Protein AF-A0A8R1EW36-F1 (afdb_monomer_lite)

Foldseek 3Di:
DCPVDPVVNVQVVVQVVCVVVVHHDPDRDDPVVVVVVVVVVVLVLLQVLLVVLVVCLVVLWAKEKEKEWDDDPNWTKIWIWIATPVGDIRTLDMDTFPDDALVRVVVVLLVSNVPRPPDDPCSVVSVVVRHPHYHYDDPPDDDND

InterPro domains:
  IPR022894 Oligoribonuclease [PTHR11046] (44-145)

Secondary structure (DSSP, 8-state):
------HHHHHHHHHHHHHHTT---SSPPPHHHHHHHHHHHHHHHHHHHHHHHHHHHHTT--EEEEEEEEEETTEEEEEEEEEETTS-EEEEEEEEESS--HHHHHHHHHHHHHTSTT--TTHHHHHHHHEEEEEE---TT----

Radius of gyration: 17.68 Å; chains: 1; bounding box: 40×33×50 Å

Organism: Caenorhabditis japonica (NCBI:txid281687)

pLDDT: mean 82.27, std 13.47, range [39.78, 95.06]

Sequence (145 aa):
MDLGVADAAVGKAMEIVGEMIGFTLDCVPCPSTVRNISLATLHLARTHIKAQLSEFFDSGQSLCLVSDETTKGTKKVQTFGVHSSDGTFVCLGLEQVAEKSAMTAFGALEASVNKLPGVSPEFFKLFMLSVKSTMSDSARTEIKF

Structure (mmCIF, N/CA/C/O backbone):
data_AF-A0A8R1EW36-F1
#
_entry.id   AF-A0A8R1EW36-F1
#
loop_
_atom_site.group_PDB
_atom_site.id
_atom_site.type_symbol
_atom_site.label_atom_id
_atom_site.label_alt_id
_atom_site.label_comp_id
_atom_site.label_asym_id
_atom_site.label_entity_id
_atom_site.label_seq_id
_atom_site.pdbx_PDB_ins_code
_atom_site.Cartn_x
_atom_site.Cartn_y
_atom_site.Cartn_z
_atom_site.occupancy
_atom_site.B_iso_or_equiv
_atom_site.auth_seq_id
_atom_site.auth_comp_id
_atom_site.auth_asym_id
_atom_site.auth_atom_id
_atom_site.pdbx_PDB_model_num
ATOM 1 N N . MET A 1 1 ? 11.123 8.765 -7.705 1.00 41.53 1 MET A N 1
ATOM 2 C CA . MET A 1 1 ? 11.827 7.897 -6.742 1.00 41.53 1 MET A CA 1
ATOM 3 C C . MET A 1 1 ? 12.890 7.148 -7.512 1.00 41.53 1 MET A C 1
ATOM 5 O O . MET A 1 1 ? 12.528 6.332 -8.343 1.00 41.53 1 MET A O 1
ATOM 9 N N . ASP A 1 2 ? 14.161 7.468 -7.288 1.00 39.78 2 ASP A N 1
ATOM 10 C CA . ASP A 1 2 ? 15.268 6.617 -7.716 1.00 39.78 2 ASP A CA 1
ATOM 11 C C . ASP A 1 2 ? 15.690 5.788 -6.494 1.00 39.78 2 ASP A C 1
ATOM 13 O O . ASP A 1 2 ? 16.019 6.331 -5.427 1.00 39.78 2 ASP A O 1
ATOM 17 N N . LEU A 1 3 ? 15.507 4.475 -6.607 1.00 49.84 3 LEU A N 1
ATOM 18 C CA . LEU A 1 3 ? 15.810 3.499 -5.562 1.00 49.84 3 LEU A CA 1
ATOM 19 C C . LEU A 1 3 ? 17.253 2.979 -5.681 1.00 49.84 3 LEU A C 1
ATOM 21 O O . LEU A 1 3 ? 17.635 2.120 -4.887 1.00 49.84 3 LEU A O 1
ATOM 25 N N . GLY A 1 4 ? 18.049 3.503 -6.626 1.00 45.72 4 GLY A N 1
ATOM 26 C CA . GLY A 1 4 ? 19.439 3.092 -6.832 1.00 45.72 4 GLY A CA 1
ATOM 27 C C . GLY A 1 4 ? 19.569 1.655 -7.339 1.00 45.72 4 GLY A C 1
ATOM 28 O O . GLY A 1 4 ? 20.589 1.010 -7.111 1.00 45.72 4 GLY A O 1
ATOM 29 N N . VAL A 1 5 ? 18.522 1.126 -7.977 1.00 53.75 5 VAL A N 1
ATOM 30 C CA . VAL A 1 5 ? 18.563 -0.187 -8.622 1.00 53.75 5 VAL A CA 1
ATOM 31 C C . VAL A 1 5 ? 19.126 0.035 -10.016 1.00 53.75 5 VAL A C 1
ATOM 33 O O . VAL A 1 5 ? 18.499 0.714 -10.820 1.00 53.75 5 VAL A O 1
ATOM 36 N N . ALA A 1 6 ? 20.320 -0.491 -10.290 1.00 56.31 6 ALA A N 1
ATOM 37 C CA . ALA A 1 6 ? 20.917 -0.387 -11.616 1.00 56.31 6 ALA A CA 1
ATOM 38 C C . ALA A 1 6 ? 19.973 -1.002 -12.663 1.00 56.31 6 ALA A C 1
ATOM 40 O O . ALA A 1 6 ? 19.488 -2.116 -12.460 1.00 56.31 6 ALA A O 1
ATOM 41 N N . ASP A 1 7 ? 19.753 -0.314 -13.785 1.00 57.28 7 ASP A N 1
ATOM 42 C CA . ASP A 1 7 ? 18.848 -0.753 -14.863 1.00 57.28 7 ASP A CA 1
ATOM 43 C C . ASP A 1 7 ? 19.135 -2.196 -15.328 1.00 57.28 7 ASP A C 1
ATOM 45 O O . ASP A 1 7 ? 18.220 -2.963 -15.625 1.00 57.28 7 ASP A O 1
ATOM 49 N N . ALA A 1 8 ? 20.407 -2.609 -15.290 1.00 58.06 8 ALA A N 1
ATOM 50 C CA . ALA A 1 8 ? 20.843 -3.972 -15.593 1.00 58.06 8 ALA A CA 1
ATOM 51 C C . ALA A 1 8 ? 20.252 -5.040 -14.647 1.00 58.06 8 ALA A C 1
ATOM 53 O O . ALA A 1 8 ? 19.960 -6.156 -15.073 1.00 58.06 8 ALA A O 1
ATOM 54 N N . ALA A 1 9 ? 20.047 -4.715 -13.367 1.00 63.84 9 ALA A N 1
ATOM 55 C CA . ALA A 1 9 ? 19.430 -5.626 -12.403 1.00 63.84 9 ALA A CA 1
ATOM 56 C C . ALA A 1 9 ? 17.922 -5.785 -12.653 1.00 63.84 9 ALA A C 1
ATOM 58 O O . ALA A 1 9 ? 17.374 -6.864 -12.432 1.00 63.84 9 ALA A O 1
ATOM 59 N N . VAL A 1 10 ? 17.265 -4.733 -13.152 1.00 63.84 10 VAL A N 1
ATOM 60 C CA . VAL A 1 10 ? 15.846 -4.772 -13.531 1.00 63.84 10 VAL A CA 1
ATOM 61 C C . VAL A 1 10 ? 15.649 -5.627 -14.784 1.00 63.84 10 VAL A C 1
ATOM 63 O O . VAL A 1 10 ? 14.772 -6.487 -14.790 1.00 63.84 10 VAL A O 1
ATOM 66 N N . GLY A 1 11 ? 16.507 -5.466 -15.799 1.00 64.69 11 GLY A N 1
ATOM 67 C CA . GLY A 1 11 ? 16.484 -6.303 -17.006 1.00 64.69 11 GLY A CA 1
ATOM 68 C C . GLY A 1 11 ? 16.643 -7.793 -16.690 1.00 64.69 11 GLY A C 1
ATOM 69 O O . GLY A 1 11 ? 15.826 -8.606 -17.117 1.00 64.69 11 GLY A O 1
ATOM 70 N N . LYS A 1 12 ? 17.610 -8.139 -15.830 1.00 70.50 12 LYS A N 1
ATOM 71 C CA . LYS A 1 12 ? 17.838 -9.527 -15.402 1.00 70.50 12 LYS A CA 1
ATOM 72 C C . LYS A 1 12 ? 16.652 -10.126 -14.639 1.00 70.50 12 LYS A C 1
ATOM 74 O O . LYS A 1 12 ? 16.364 -11.310 -14.774 1.00 70.50 12 LYS A O 1
ATOM 79 N N . ALA A 1 13 ? 15.945 -9.326 -13.839 1.00 70.31 13 ALA A N 1
ATOM 80 C CA . ALA A 1 13 ? 14.740 -9.791 -13.156 1.00 70.31 13 ALA A CA 1
ATOM 81 C C . ALA A 1 13 ? 13.616 -10.131 -14.149 1.00 70.31 13 ALA A C 1
ATOM 83 O O . ALA A 1 13 ? 12.904 -11.112 -1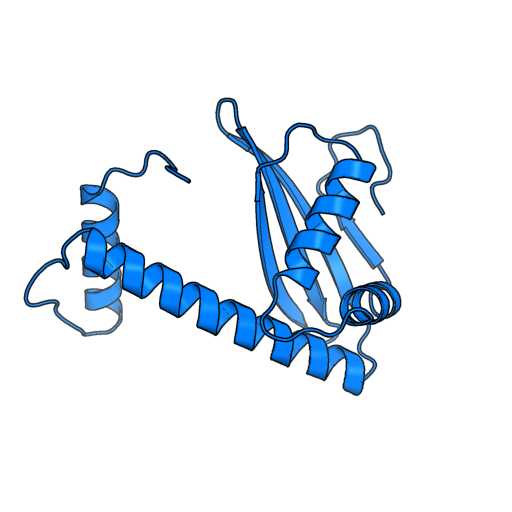3.948 1.00 70.31 13 ALA A O 1
ATOM 84 N N . MET A 1 14 ? 13.475 -9.357 -15.231 1.00 70.12 14 MET A N 1
ATOM 85 C CA . MET A 1 14 ? 12.472 -9.619 -16.269 1.00 70.12 14 MET A CA 1
ATOM 86 C C . MET A 1 14 ? 12.773 -10.892 -17.063 1.00 70.12 14 MET A C 1
ATOM 88 O O . MET A 1 14 ? 11.847 -11.646 -17.346 1.00 70.12 14 MET A O 1
ATOM 92 N N . GLU A 1 15 ? 14.045 -11.154 -17.372 1.00 74.75 15 GLU A N 1
ATOM 93 C CA . GLU A 1 15 ? 14.478 -12.404 -18.012 1.00 74.75 15 GLU A CA 1
ATOM 94 C C . GLU A 1 15 ? 14.135 -13.621 -17.143 1.00 74.75 15 GLU A C 1
ATOM 96 O O . GLU A 1 15 ? 13.467 -14.538 -17.614 1.00 74.75 15 GLU A O 1
ATOM 101 N N . ILE A 1 16 ? 14.492 -13.587 -15.851 1.00 76.25 16 ILE A N 1
ATOM 102 C CA . ILE A 1 16 ? 14.209 -14.681 -14.906 1.00 76.25 16 ILE A CA 1
ATOM 103 C C . ILE A 1 16 ? 12.702 -14.932 -14.784 1.00 76.25 16 ILE A C 1
ATOM 105 O O . ILE A 1 16 ? 12.254 -16.076 -14.834 1.00 76.25 16 ILE A O 1
ATOM 109 N N . VAL A 1 17 ? 11.901 -13.872 -14.626 1.00 74.81 17 VAL A N 1
ATOM 110 C CA . VAL A 1 17 ? 10.440 -14.012 -14.521 1.00 74.81 17 VAL A CA 1
ATOM 111 C C . VAL A 1 17 ? 9.849 -14.558 -15.821 1.00 74.81 17 VAL A C 1
ATOM 113 O O . VAL A 1 17 ? 8.971 -15.415 -15.755 1.00 74.81 17 VAL A O 1
ATOM 116 N N . GLY A 1 18 ? 10.340 -14.107 -16.979 1.00 75.94 18 GLY A N 1
ATOM 117 C CA . GLY A 1 18 ? 9.951 -14.632 -18.287 1.00 75.94 18 GLY A CA 1
ATOM 118 C C . GLY A 1 18 ? 10.214 -16.134 -18.403 1.00 75.94 18 GLY A C 1
ATOM 119 O O . GLY A 1 18 ? 9.293 -16.898 -18.694 1.00 75.94 18 GLY A O 1
ATOM 120 N N . GLU A 1 19 ? 11.429 -16.578 -18.076 1.00 78.88 19 GLU A N 1
ATOM 121 C CA . GLU A 1 19 ? 11.790 -18.001 -18.075 1.00 78.88 19 GLU A CA 1
ATOM 122 C C . GLU A 1 19 ? 10.883 -18.828 -17.154 1.00 78.88 19 GLU A C 1
ATOM 124 O O . GLU A 1 19 ? 10.403 -19.891 -17.552 1.00 78.88 19 GLU A O 1
ATOM 129 N N . MET A 1 20 ? 10.579 -18.324 -15.954 1.00 76.50 20 MET A N 1
ATOM 130 C CA . MET A 1 20 ? 9.713 -19.015 -14.990 1.00 76.50 20 MET A CA 1
ATOM 131 C C . MET A 1 20 ? 8.281 -19.232 -15.495 1.00 76.50 20 MET A C 1
ATOM 133 O O . MET A 1 20 ? 7.649 -20.215 -15.108 1.00 76.50 20 MET A O 1
ATOM 137 N N . ILE A 1 21 ? 7.763 -18.339 -16.343 1.00 82.00 21 ILE A N 1
ATOM 138 C CA . ILE A 1 21 ? 6.411 -18.447 -16.918 1.00 82.00 21 ILE A CA 1
ATOM 139 C C . ILE A 1 21 ? 6.407 -19.046 -18.334 1.00 82.00 21 ILE A C 1
ATOM 141 O O . ILE A 1 21 ? 5.360 -19.075 -18.980 1.00 82.00 21 ILE A O 1
ATOM 145 N N . GLY A 1 22 ? 7.558 -19.528 -18.820 1.00 78.44 22 GLY A N 1
ATOM 146 C CA . GLY A 1 22 ? 7.699 -20.112 -20.157 1.00 78.44 22 GLY A CA 1
ATOM 147 C C . GLY A 1 22 ? 7.640 -19.089 -21.295 1.00 78.44 22 GLY A C 1
ATOM 148 O O . GLY A 1 22 ? 7.269 -19.442 -22.413 1.00 78.44 22 GLY A O 1
ATOM 149 N N . PHE A 1 23 ? 7.974 -17.827 -21.019 1.00 80.19 23 PHE A N 1
ATOM 150 C CA . PHE A 1 23 ? 7.961 -16.731 -21.983 1.00 80.19 23 PHE A CA 1
ATOM 151 C C . PHE A 1 23 ? 9.374 -16.191 -22.223 1.00 80.19 23 PHE A C 1
ATOM 153 O O . PHE A 1 23 ? 10.019 -15.670 -21.315 1.00 80.19 23 PHE A O 1
ATOM 160 N N . THR A 1 24 ? 9.858 -16.274 -23.460 1.00 71.25 24 THR A N 1
ATOM 161 C CA . THR A 1 24 ? 11.157 -15.708 -23.840 1.00 71.25 24 THR A CA 1
ATOM 162 C C . THR A 1 24 ? 10.968 -14.285 -24.353 1.00 71.25 24 THR A C 1
ATOM 164 O O . THR A 1 24 ? 10.163 -14.042 -25.248 1.00 71.25 24 THR A O 1
ATOM 167 N N . LEU A 1 25 ? 11.706 -13.335 -23.782 1.00 68.75 25 LEU A N 1
ATOM 168 C CA . LEU A 1 25 ? 11.741 -11.962 -24.275 1.00 68.75 25 LEU A CA 1
ATOM 169 C C . LEU A 1 25 ? 12.697 -11.881 -25.474 1.00 68.75 25 LEU A C 1
ATOM 171 O O . LEU A 1 25 ? 13.886 -12.143 -25.320 1.00 68.75 25 LEU A O 1
ATOM 175 N N . ASP A 1 26 ? 12.199 -11.469 -26.643 1.00 72.88 26 ASP A N 1
ATOM 176 C CA . ASP A 1 26 ? 13.034 -11.248 -27.840 1.00 72.88 26 ASP A CA 1
ATOM 177 C C . ASP A 1 26 ? 14.071 -10.128 -27.632 1.00 72.88 26 ASP A C 1
ATOM 179 O O . ASP A 1 26 ? 15.130 -10.104 -28.261 1.00 72.88 26 ASP A O 1
ATOM 183 N N . CYS A 1 27 ? 13.765 -9.180 -26.744 1.00 73.81 27 CYS A N 1
ATOM 184 C CA . CYS A 1 27 ? 14.690 -8.156 -26.281 1.00 73.81 27 CYS A CA 1
ATOM 185 C C . CYS A 1 27 ? 14.291 -7.627 -24.896 1.00 73.81 27 CYS A C 1
ATOM 187 O O . CYS 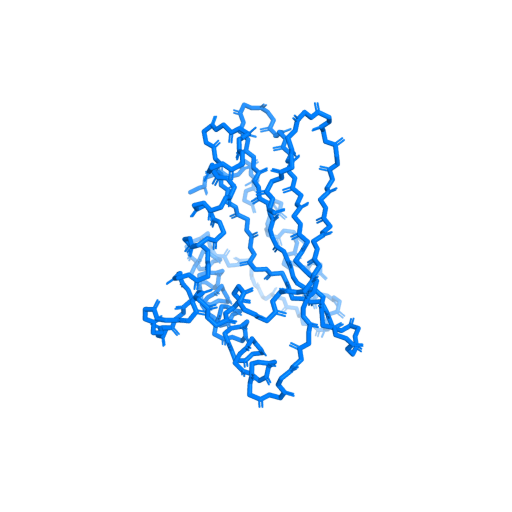A 1 27 ? 13.121 -7.655 -24.505 1.00 73.81 27 CYS A O 1
ATOM 189 N N . VAL A 1 28 ? 15.270 -7.098 -24.157 1.00 74.00 28 VAL A N 1
ATOM 190 C CA . VAL A 1 28 ? 15.010 -6.383 -22.902 1.00 74.00 28 VAL A CA 1
ATOM 191 C C . VAL A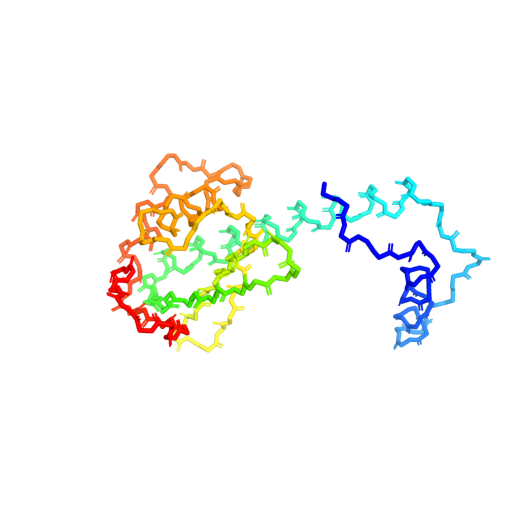 1 28 ? 14.370 -5.027 -23.235 1.00 74.00 28 VAL A C 1
ATOM 193 O O . VAL A 1 28 ? 14.953 -4.258 -24.008 1.00 74.00 28 VAL A O 1
ATOM 196 N N . PRO A 1 29 ? 13.193 -4.689 -22.675 1.00 76.00 29 PRO A N 1
ATOM 197 C CA . PRO A 1 29 ? 12.548 -3.412 -22.957 1.00 76.00 29 PRO A CA 1
ATOM 198 C C . PRO A 1 29 ? 13.414 -2.232 -22.509 1.00 76.00 29 PRO A C 1
ATOM 200 O O . PRO A 1 29 ? 14.096 -2.291 -21.486 1.00 76.00 29 PRO A O 1
ATOM 203 N N . CYS A 1 30 ? 13.355 -1.119 -23.243 1.00 79.12 30 CYS A N 1
ATOM 204 C CA . CYS A 1 30 ? 14.078 0.086 -22.844 1.00 79.12 30 CYS A CA 1
ATOM 205 C C . CYS A 1 30 ? 13.539 0.658 -21.510 1.00 79.12 30 CYS A C 1
ATOM 207 O O . CYS A 1 30 ? 12.378 0.416 -21.155 1.00 79.12 30 CYS A O 1
ATOM 209 N N . PRO A 1 31 ? 14.333 1.465 -20.775 1.00 77.44 31 PRO A N 1
ATOM 210 C CA . PRO A 1 31 ? 13.947 1.957 -19.448 1.00 77.44 31 PRO A CA 1
ATOM 211 C C . PRO A 1 31 ? 12.604 2.701 -19.404 1.00 77.44 31 PRO A C 1
ATOM 213 O O . PRO A 1 31 ? 11.848 2.575 -18.439 1.00 77.44 31 PRO A O 1
ATOM 216 N N . SER A 1 32 ? 12.260 3.454 -20.455 1.00 77.31 32 SER A N 1
ATOM 217 C CA . SER A 1 32 ? 10.966 4.141 -20.553 1.00 77.31 32 SER A CA 1
ATOM 218 C C . SER A 1 32 ? 9.794 3.164 -20.679 1.00 77.31 32 SER A C 1
ATOM 220 O O . SER A 1 32 ? 8.759 3.375 -20.044 1.00 77.31 32 SER A O 1
ATOM 222 N N . THR A 1 33 ? 9.961 2.071 -21.426 1.00 82.12 33 THR A N 1
ATOM 223 C CA . THR A 1 33 ? 8.960 1.003 -21.535 1.00 82.12 33 THR A CA 1
ATOM 224 C C . THR A 1 33 ? 8.765 0.299 -20.198 1.00 82.12 33 THR A C 1
ATOM 226 O O . THR A 1 33 ? 7.628 0.184 -19.740 1.00 82.12 33 THR A O 1
ATOM 229 N N . VAL A 1 34 ? 9.850 -0.088 -19.517 1.00 80.75 34 VAL A N 1
ATOM 230 C CA . VAL A 1 34 ? 9.777 -0.713 -18.182 1.00 80.75 34 VAL A CA 1
ATOM 231 C C . VAL A 1 34 ? 9.075 0.209 -17.185 1.00 80.75 34 VAL A C 1
ATOM 233 O O . VAL A 1 34 ? 8.192 -0.229 -16.444 1.00 80.75 34 VAL A O 1
ATOM 236 N N . ARG A 1 35 ? 9.404 1.507 -17.196 1.00 77.75 35 ARG A N 1
ATOM 237 C CA . ARG A 1 35 ? 8.736 2.512 -16.361 1.00 77.75 35 ARG A CA 1
ATOM 238 C C . ARG A 1 35 ? 7.237 2.594 -16.645 1.00 77.75 35 ARG A C 1
ATOM 240 O O . ARG A 1 35 ? 6.453 2.593 -15.699 1.00 77.75 35 ARG A O 1
ATOM 247 N N . ASN A 1 36 ? 6.830 2.664 -17.910 1.00 79.69 36 ASN A N 1
ATOM 248 C CA . ASN A 1 36 ? 5.416 2.767 -18.280 1.00 79.69 36 ASN A CA 1
ATOM 249 C C . ASN A 1 36 ? 4.631 1.509 -17.899 1.00 79.69 36 ASN A C 1
ATOM 251 O O . ASN A 1 36 ? 3.543 1.630 -17.340 1.00 79.69 36 ASN A O 1
ATOM 255 N N . ILE A 1 37 ? 5.205 0.321 -18.116 1.00 84.00 37 ILE A N 1
ATOM 256 C CA . ILE A 1 37 ? 4.621 -0.948 -17.661 1.00 84.00 37 ILE A CA 1
ATOM 257 C C . ILE A 1 37 ? 4.473 -0.933 -16.140 1.00 84.00 37 ILE A C 1
ATOM 259 O O . ILE A 1 37 ? 3.398 -1.214 -15.629 1.00 84.00 37 ILE A O 1
ATOM 263 N N . SER A 1 38 ? 5.512 -0.525 -15.410 1.00 82.75 38 SER A N 1
ATOM 264 C CA . SER A 1 38 ? 5.484 -0.471 -13.943 1.00 82.75 38 SER A CA 1
ATOM 265 C C . SER A 1 38 ? 4.399 0.477 -13.422 1.00 82.75 38 SER A C 1
ATOM 267 O O . SER A 1 38 ? 3.702 0.154 -12.462 1.00 82.75 38 SER A O 1
ATOM 269 N N . LEU A 1 39 ? 4.216 1.635 -14.067 1.00 84.62 39 LEU A N 1
ATOM 270 C CA . LEU A 1 39 ? 3.154 2.589 -13.732 1.00 84.62 39 LEU A CA 1
ATOM 271 C C . LEU A 1 39 ? 1.757 2.040 -14.055 1.00 84.62 39 LEU A C 1
ATOM 273 O O . LEU A 1 39 ? 0.844 2.211 -13.247 1.00 84.62 39 LEU A O 1
ATOM 277 N N . ALA A 1 40 ? 1.593 1.363 -15.194 1.00 86.88 40 ALA A N 1
ATOM 278 C CA . ALA A 1 40 ? 0.336 0.719 -15.566 1.00 86.88 40 ALA A CA 1
ATOM 279 C C . ALA A 1 40 ? -0.018 -0.417 -14.592 1.00 86.88 40 ALA A C 1
ATOM 281 O O . ALA A 1 40 ? -1.128 -0.453 -14.061 1.00 86.88 40 ALA A O 1
ATOM 282 N N . THR A 1 41 ? 0.944 -1.283 -14.273 1.00 87.88 41 THR A N 1
ATOM 283 C CA . THR A 1 41 ? 0.787 -2.360 -13.289 1.00 87.88 41 THR A CA 1
ATOM 284 C C . THR A 1 41 ? 0.475 -1.806 -11.903 1.00 87.88 41 THR A C 1
ATOM 286 O O . THR A 1 41 ? -0.416 -2.319 -11.235 1.00 87.88 41 THR A O 1
ATOM 289 N N . LEU A 1 42 ? 1.129 -0.719 -11.477 1.00 87.25 42 LEU A N 1
ATOM 290 C CA . LEU A 1 42 ? 0.815 -0.053 -10.210 1.00 87.25 42 LEU A CA 1
ATOM 291 C C . LEU A 1 42 ? -0.623 0.485 -10.190 1.00 87.25 42 LEU A C 1
ATOM 293 O O . LEU A 1 42 ? -1.309 0.367 -9.176 1.00 87.25 42 LEU A O 1
ATOM 297 N N . HIS A 1 43 ? -1.092 1.071 -11.293 1.00 89.44 43 HIS A N 1
ATOM 298 C CA . HIS A 1 43 ? -2.470 1.547 -11.401 1.00 89.44 43 HIS A CA 1
ATOM 299 C C . HIS A 1 43 ? -3.485 0.395 -11.309 1.00 89.44 43 HIS A C 1
ATOM 301 O O . HIS A 1 43 ? -4.469 0.502 -10.571 1.00 89.44 43 HIS A O 1
ATOM 307 N N . LEU A 1 44 ? -3.219 -0.722 -11.993 1.00 91.06 44 LEU A N 1
ATOM 308 C CA . LEU A 1 44 ? -4.039 -1.934 -11.910 1.00 91.06 44 LEU A CA 1
ATOM 309 C C . LEU A 1 44 ? -4.037 -2.521 -10.495 1.00 91.06 44 LEU A C 1
ATOM 311 O O . LEU A 1 44 ? -5.104 -2.789 -9.950 1.00 91.06 44 LEU A O 1
ATOM 315 N N . ALA A 1 45 ? -2.866 -2.638 -9.864 1.00 90.31 45 ALA A N 1
ATOM 316 C CA . ALA A 1 45 ? -2.735 -3.126 -8.495 1.00 90.31 45 ALA A CA 1
ATOM 317 C C . ALA A 1 45 ? -3.531 -2.261 -7.510 1.00 90.31 45 ALA A C 1
ATOM 319 O O . ALA A 1 45 ? -4.284 -2.788 -6.699 1.00 90.31 45 ALA A O 1
ATOM 320 N N . ARG A 1 46 ? -3.454 -0.929 -7.619 1.00 93.06 46 ARG A N 1
ATOM 321 C CA . ARG A 1 46 ? -4.253 -0.020 -6.778 1.00 93.06 46 ARG A CA 1
ATOM 322 C C . ARG A 1 46 ? -5.754 -0.151 -7.023 1.00 93.06 46 ARG A C 1
ATOM 324 O O . ARG A 1 46 ? -6.536 -0.072 -6.081 1.00 93.06 46 ARG A O 1
ATOM 331 N N . THR A 1 47 ? -6.160 -0.356 -8.272 1.00 93.88 47 THR A N 1
ATOM 332 C CA . THR A 1 47 ? -7.568 -0.610 -8.609 1.00 93.88 47 THR A CA 1
ATOM 333 C C . THR A 1 47 ? -8.048 -1.913 -7.968 1.00 93.88 47 THR A C 1
ATOM 335 O O . THR A 1 47 ? -9.129 -1.944 -7.384 1.00 93.88 47 THR A O 1
ATOM 338 N N . HIS A 1 48 ? -7.218 -2.958 -8.003 1.00 93.75 48 HIS A N 1
ATOM 339 C CA . HIS A 1 48 ? -7.505 -4.237 -7.361 1.00 93.75 48 HIS A CA 1
ATOM 340 C C . HIS A 1 48 ? -7.580 -4.120 -5.831 1.00 93.75 48 HIS A C 1
ATOM 342 O O . HIS A 1 48 ? -8.554 -4.574 -5.242 1.00 93.7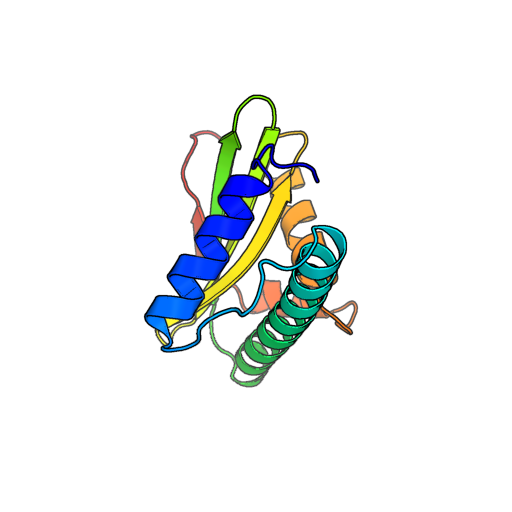5 48 HIS A O 1
ATOM 348 N N . ILE A 1 49 ? -6.624 -3.426 -5.201 1.00 94.44 49 ILE A N 1
ATOM 349 C CA . ILE A 1 49 ? -6.633 -3.144 -3.756 1.00 94.44 49 ILE A CA 1
ATOM 350 C C . ILE A 1 49 ? -7.928 -2.433 -3.359 1.00 94.44 49 ILE A C 1
ATOM 352 O O . ILE A 1 49 ? -8.585 -2.843 -2.407 1.00 94.44 49 ILE A O 1
ATOM 356 N N . LYS A 1 50 ? -8.336 -1.393 -4.100 1.00 95.06 50 LYS A N 1
ATOM 357 C CA . LYS A 1 50 ? -9.608 -0.707 -3.838 1.00 95.06 50 LYS A CA 1
ATOM 358 C C . LYS A 1 50 ? -10.787 -1.676 -3.906 1.00 95.06 50 LYS A C 1
ATOM 360 O O . LYS A 1 50 ? -11.654 -1.612 -3.037 1.00 95.06 50 LYS A O 1
ATOM 365 N N . ALA A 1 51 ? -10.850 -2.512 -4.942 1.00 94.50 51 ALA A N 1
ATOM 366 C CA . ALA A 1 51 ? -11.946 -3.459 -5.120 1.00 94.50 51 ALA A CA 1
ATOM 367 C C . ALA A 1 51 ? -12.031 -4.438 -3.939 1.00 94.50 51 ALA A C 1
ATOM 369 O O . ALA A 1 51 ? -13.102 -4.567 -3.355 1.00 94.50 51 ALA A O 1
ATOM 370 N N . GLN A 1 52 ? -10.900 -5.016 -3.522 1.00 94.06 52 GLN A N 1
ATOM 371 C CA . GLN A 1 52 ? -10.837 -5.909 -2.360 1.00 94.06 52 GLN A CA 1
ATOM 372 C C . GLN A 1 52 ? -11.250 -5.209 -1.064 1.00 94.06 52 GLN A C 1
ATOM 374 O O . GLN A 1 52 ? -12.073 -5.725 -0.318 1.00 94.06 52 GLN A O 1
ATOM 379 N N . LEU A 1 53 ? -10.734 -4.003 -0.805 1.00 94.44 53 LEU A N 1
ATOM 380 C CA . LEU A 1 53 ? -11.136 -3.235 0.376 1.00 94.44 53 LEU A CA 1
ATOM 381 C C . LEU A 1 53 ? -12.635 -2.912 0.362 1.00 94.44 53 LEU A C 1
ATOM 383 O O . LEU A 1 53 ? -13.279 -2.991 1.400 1.00 94.44 53 LEU A O 1
ATOM 387 N N . SER A 1 54 ? -13.196 -2.582 -0.805 1.00 94.44 54 SER A N 1
ATOM 388 C CA . SER A 1 54 ? -14.635 -2.319 -0.942 1.00 94.44 54 SER A CA 1
ATOM 389 C C . SER A 1 54 ? -15.453 -3.571 -0.621 1.00 94.44 54 SER A C 1
ATO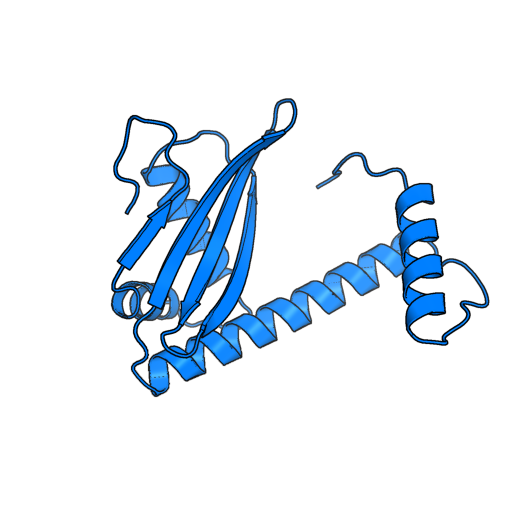M 391 O O . SER A 1 54 ? -16.403 -3.491 0.147 1.00 94.44 54 SER A O 1
ATOM 393 N N . GLU A 1 55 ? -15.035 -4.735 -1.124 1.00 94.25 55 GLU A N 1
ATOM 394 C CA . GLU A 1 55 ? -15.662 -6.022 -0.809 1.00 94.25 55 GLU A CA 1
ATOM 395 C C . GLU A 1 55 ? -15.588 -6.345 0.691 1.00 94.25 55 GLU A C 1
ATOM 397 O O . GLU A 1 55 ? -16.575 -6.790 1.282 1.00 94.25 55 GLU A O 1
ATOM 402 N N . PHE A 1 56 ? -14.457 -6.065 1.344 1.00 93.75 56 PHE A N 1
ATOM 403 C CA . PHE A 1 56 ? -14.325 -6.220 2.794 1.00 93.75 56 PHE A CA 1
ATOM 404 C C . PHE A 1 56 ? -15.287 -5.306 3.559 1.00 93.75 56 PHE A C 1
ATOM 406 O O . PHE A 1 56 ? -15.891 -5.739 4.540 1.00 93.75 56 PHE A O 1
ATOM 413 N N . PHE A 1 57 ? -15.471 -4.063 3.104 1.00 92.06 57 PHE A N 1
ATOM 414 C CA . PHE A 1 57 ? -16.410 -3.130 3.730 1.00 92.06 57 PHE A CA 1
ATOM 415 C C . PHE A 1 57 ? -17.859 -3.589 3.546 1.00 92.06 57 PHE A C 1
ATOM 417 O O . PHE A 1 57 ? -18.609 -3.629 4.521 1.00 92.06 57 PHE A O 1
ATOM 424 N N . ASP A 1 58 ? -18.234 -3.989 2.329 1.00 92.12 58 ASP A N 1
ATOM 425 C CA . ASP A 1 58 ? -19.592 -4.434 1.992 1.00 92.12 58 ASP A CA 1
ATOM 426 C C . ASP A 1 58 ? -19.971 -5.736 2.718 1.00 92.12 58 ASP A C 1
ATOM 428 O O . ASP A 1 58 ? -21.116 -5.918 3.134 1.00 92.12 58 ASP A O 1
ATOM 432 N N . SER A 1 59 ? -19.001 -6.630 2.923 1.00 91.25 59 SER A N 1
ATOM 433 C CA . SER A 1 59 ? -19.180 -7.877 3.680 1.00 91.25 59 SER A CA 1
ATOM 434 C C . SER A 1 59 ? -19.066 -7.707 5.200 1.00 91.25 59 SER A C 1
ATOM 436 O O . SER A 1 59 ? -19.303 -8.662 5.943 1.00 91.25 59 SER A O 1
ATOM 438 N N . GLY A 1 60 ? -18.721 -6.509 5.686 1.00 90.19 60 GLY A N 1
ATOM 439 C CA . GLY A 1 60 ? -18.540 -6.232 7.112 1.00 90.19 60 GLY A CA 1
ATOM 440 C C . GLY A 1 60 ? -17.358 -6.977 7.738 1.00 90.19 60 GLY A C 1
ATOM 441 O O . GLY A 1 60 ? -17.365 -7.241 8.946 1.00 90.19 60 GLY A O 1
ATOM 442 N N . GLN A 1 61 ? -16.353 -7.343 6.938 1.00 90.56 61 GLN A N 1
ATOM 443 C CA . GLN A 1 61 ? -15.162 -8.017 7.438 1.00 90.56 61 GLN A CA 1
ATOM 444 C C . GLN A 1 61 ? -14.379 -7.119 8.401 1.00 90.56 61 GLN A C 1
ATOM 446 O O . GLN A 1 61 ? -14.231 -5.911 8.213 1.00 90.56 61 GLN A O 1
ATOM 451 N N . SER A 1 62 ? -13.843 -7.740 9.449 1.00 91.94 62 SER A N 1
ATOM 452 C CA . SER A 1 62 ? -12.933 -7.073 10.378 1.00 91.94 62 SER A CA 1
ATOM 453 C C . SER A 1 62 ? -11.504 -7.171 9.862 1.00 91.94 62 SER A C 1
ATOM 455 O O . SER A 1 62 ? -11.040 -8.260 9.519 1.00 91.94 62 SER A O 1
ATOM 457 N N . LEU A 1 63 ? -10.807 -6.038 9.838 1.00 94.62 63 LEU A N 1
ATOM 458 C CA . LEU A 1 63 ? -9.441 -5.935 9.338 1.00 94.62 63 LEU A CA 1
ATOM 459 C C . LEU A 1 63 ? -8.443 -5.776 10.487 1.00 94.62 63 LEU A C 1
ATOM 461 O O . LEU A 1 63 ? -8.694 -5.060 11.460 1.00 94.62 63 LEU A O 1
ATOM 465 N N . CYS A 1 64 ? -7.284 -6.409 10.343 1.00 94.00 64 CYS A N 1
ATOM 466 C CA . CYS A 1 64 ? -6.098 -6.145 11.145 1.00 94.00 64 CYS A CA 1
ATOM 467 C C . CYS A 1 64 ? -5.141 -5.276 10.322 1.00 94.00 64 CYS A C 1
ATOM 469 O O . CYS A 1 64 ? -4.625 -5.732 9.299 1.00 94.00 64 CYS A O 1
ATOM 471 N N . LEU A 1 65 ? -4.920 -4.029 10.743 1.00 93.56 65 LEU A N 1
ATOM 472 C CA . LEU A 1 65 ? -3.961 -3.128 10.104 1.00 93.56 65 LEU A CA 1
ATOM 473 C C . LEU A 1 65 ? -2.544 -3.522 10.508 1.00 93.56 65 LEU A C 1
ATOM 475 O O . LEU A 1 65 ? -2.193 -3.480 11.683 1.00 93.56 65 LEU A O 1
ATOM 479 N N . VAL A 1 66 ? -1.714 -3.844 9.525 1.00 92.00 66 VAL A N 1
ATOM 480 C CA . VAL A 1 66 ? -0.297 -4.129 9.719 1.00 92.00 66 VAL A CA 1
ATOM 481 C C . VAL A 1 66 ? 0.521 -2.936 9.249 1.00 92.00 66 VAL A C 1
ATOM 483 O O . VAL A 1 66 ? 0.312 -2.428 8.146 1.00 92.00 66 VAL A O 1
ATOM 486 N N . SER A 1 67 ? 1.479 -2.501 10.059 1.00 90.00 67 SER A N 1
ATOM 487 C CA . SER A 1 67 ? 2.446 -1.480 9.664 1.00 90.00 67 SER A CA 1
ATOM 488 C C . SER A 1 67 ? 3.871 -1.908 9.974 1.00 90.00 67 SER A C 1
ATOM 490 O O . SER A 1 67 ? 4.150 -2.405 11.063 1.00 90.00 67 SER A O 1
ATOM 492 N N . ASP A 1 68 ? 4.782 -1.633 9.052 1.00 86.88 68 ASP A N 1
ATOM 493 C CA . ASP A 1 68 ? 6.217 -1.796 9.266 1.00 86.88 68 ASP A CA 1
ATOM 494 C C . ASP A 1 68 ? 6.953 -0.504 8.896 1.00 86.88 68 ASP A C 1
ATOM 496 O O . ASP A 1 68 ? 6.481 0.321 8.105 1.00 86.88 68 ASP A O 1
ATOM 500 N N . GLU A 1 69 ? 8.091 -0.285 9.537 1.00 84.31 69 GLU A N 1
ATOM 501 C CA . GLU A 1 69 ? 8.858 0.936 9.417 1.00 84.31 69 GLU A CA 1
ATOM 502 C C . GLU A 1 69 ? 10.354 0.646 9.431 1.00 84.31 69 GLU A C 1
ATOM 504 O O . GLU A 1 69 ? 10.951 0.273 10.440 1.00 84.31 69 GLU A O 1
ATOM 509 N N . THR A 1 70 ? 11.010 0.966 8.324 1.00 83.88 70 THR A N 1
ATOM 510 C CA . THR A 1 70 ? 12.431 0.697 8.142 1.00 83.88 70 THR A CA 1
ATOM 511 C C . THR A 1 70 ? 13.200 1.957 7.763 1.00 83.88 70 THR A C 1
ATOM 513 O O . THR A 1 70 ? 12.648 2.950 7.284 1.00 83.88 70 THR A O 1
ATOM 516 N N . THR A 1 71 ? 14.505 1.938 8.007 1.00 82.94 71 THR A N 1
ATOM 517 C CA . THR A 1 71 ? 15.425 2.969 7.524 1.00 82.94 71 THR A CA 1
ATOM 518 C C . THR A 1 71 ? 16.381 2.313 6.544 1.00 82.94 71 THR A C 1
ATOM 520 O O . THR A 1 71 ? 17.161 1.445 6.929 1.00 82.94 71 THR A O 1
ATOM 523 N N . LYS A 1 72 ? 16.356 2.744 5.280 1.00 78.69 72 LYS A N 1
ATOM 524 C CA . LYS A 1 72 ? 17.284 2.271 4.249 1.00 78.69 72 LYS A CA 1
ATOM 525 C C . LYS A 1 72 ? 18.204 3.414 3.830 1.00 78.69 72 LYS A C 1
ATOM 527 O O . LYS A 1 72 ? 17.784 4.356 3.154 1.00 78.69 72 LYS A O 1
ATOM 532 N N . GLY A 1 73 ? 19.466 3.341 4.251 1.00 83.06 73 GLY A N 1
ATOM 533 C CA . GLY A 1 73 ? 20.414 4.447 4.102 1.00 83.06 73 GLY A CA 1
ATOM 534 C C . GLY A 1 73 ? 19.944 5.670 4.893 1.00 83.06 73 GLY A C 1
ATOM 535 O O . GLY A 1 73 ? 19.737 5.584 6.098 1.00 83.06 73 GLY A O 1
ATOM 536 N N . THR A 1 74 ? 19.731 6.798 4.215 1.00 80.44 74 THR A N 1
ATOM 537 C CA . THR A 1 74 ? 19.200 8.037 4.816 1.00 80.44 74 THR A CA 1
ATOM 538 C C . THR A 1 74 ? 17.678 8.175 4.701 1.00 80.44 74 THR A C 1
ATOM 540 O O . THR A 1 74 ? 17.112 9.161 5.171 1.00 80.44 74 THR A O 1
ATOM 543 N N . LYS A 1 75 ? 16.993 7.209 4.072 1.00 82.94 75 LYS A N 1
ATOM 544 C CA . LYS A 1 75 ? 15.551 7.273 3.811 1.00 82.94 75 LYS A CA 1
ATOM 545 C C . LYS A 1 75 ? 14.789 6.464 4.854 1.00 82.94 75 LYS A C 1
ATOM 547 O O . LYS A 1 75 ? 15.005 5.260 4.986 1.00 82.94 75 LYS A O 1
ATOM 552 N N . LYS A 1 76 ? 13.875 7.121 5.566 1.00 85.31 76 LYS A N 1
ATOM 553 C CA . LYS A 1 76 ? 12.888 6.457 6.423 1.00 85.31 76 LYS A CA 1
ATOM 554 C C . LYS A 1 76 ? 11.686 6.081 5.570 1.00 85.31 76 LYS A C 1
ATOM 556 O O . LYS A 1 76 ? 11.240 6.865 4.731 1.00 85.31 76 LYS A O 1
ATOM 561 N N . VAL A 1 77 ? 11.210 4.866 5.757 1.00 86.25 77 VAL A N 1
ATOM 562 C CA . VAL A 1 77 ? 10.193 4.251 4.920 1.00 86.25 77 VAL A CA 1
ATOM 563 C C . VAL A 1 77 ? 9.167 3.594 5.816 1.00 86.25 77 VAL A C 1
ATOM 565 O O . VAL A 1 77 ? 9.527 2.942 6.794 1.00 86.25 77 VAL A O 1
ATOM 568 N N . GLN A 1 78 ? 7.906 3.750 5.450 1.00 88.25 78 GLN A N 1
ATOM 569 C CA . GLN A 1 78 ? 6.790 3.138 6.131 1.00 88.25 78 GLN A CA 1
ATOM 570 C C . GLN A 1 78 ? 5.947 2.350 5.145 1.00 88.25 78 GLN A C 1
ATOM 572 O O . GLN A 1 78 ? 5.696 2.810 4.033 1.00 88.25 78 GLN A O 1
ATOM 577 N N . THR A 1 79 ? 5.534 1.158 5.543 1.00 89.50 79 THR A N 1
ATOM 578 C CA . THR A 1 79 ? 4.711 0.274 4.726 1.00 89.50 79 THR A CA 1
ATOM 579 C C . THR A 1 79 ? 3.479 -0.146 5.502 1.00 89.50 79 THR A C 1
ATOM 581 O O . THR A 1 79 ? 3.522 -0.299 6.725 1.00 89.50 79 THR A O 1
ATOM 584 N N . PHE A 1 80 ? 2.383 -0.335 4.778 1.00 92.62 80 PHE A N 1
ATOM 585 C CA . PHE A 1 80 ? 1.093 -0.689 5.351 1.00 92.62 80 PHE A CA 1
ATOM 586 C C . PHE A 1 80 ? 0.498 -1.883 4.617 1.00 92.62 80 PHE A C 1
ATOM 588 O O . PHE A 1 80 ? 0.627 -2.018 3.397 1.00 92.62 80 PHE A O 1
ATOM 595 N N . GLY A 1 81 ? -0.198 -2.728 5.359 1.00 93.81 81 GLY A N 1
ATOM 596 C CA . GLY A 1 81 ? -0.995 -3.817 4.824 1.00 93.81 81 GLY A CA 1
ATOM 597 C C . GLY A 1 81 ? -2.201 -4.084 5.707 1.00 93.81 81 GLY A C 1
ATOM 598 O O . GLY A 1 81 ? -2.299 -3.560 6.814 1.00 93.81 81 GLY A O 1
ATOM 599 N N . VAL A 1 82 ? -3.123 -4.904 5.228 1.00 95.06 82 VAL A N 1
ATOM 600 C CA . VAL A 1 82 ? -4.243 -5.392 6.030 1.00 95.06 82 VAL A CA 1
ATOM 601 C C . VAL A 1 82 ? -4.374 -6.894 5.901 1.00 95.06 82 VAL A C 1
ATOM 603 O O . VAL A 1 82 ? -4.226 -7.443 4.810 1.00 95.06 82 VAL A O 1
ATOM 606 N N . HIS A 1 83 ? -4.678 -7.539 7.021 1.00 94.62 83 HIS A N 1
ATOM 607 C CA . HIS A 1 83 ? -5.200 -8.895 7.039 1.00 94.62 83 HIS A CA 1
ATOM 608 C C . HIS A 1 83 ? -6.708 -8.862 7.242 1.00 94.62 83 HIS A C 1
ATOM 610 O O . HIS A 1 83 ? -7.195 -8.209 8.167 1.00 94.62 83 HIS A O 1
ATOM 616 N N . SER A 1 84 ? -7.435 -9.588 6.406 1.00 92.38 84 SER A N 1
ATOM 617 C CA . SER A 1 84 ? -8.844 -9.914 6.618 1.00 92.38 84 SER A CA 1
ATOM 618 C C . SER A 1 84 ? -8.991 -11.174 7.474 1.00 92.38 84 SER A C 1
ATOM 620 O O . SER A 1 84 ? -8.068 -11.978 7.630 1.00 92.38 84 SER A O 1
ATOM 622 N N . SER A 1 85 ? -10.191 -11.378 8.016 1.00 87.25 85 SER A N 1
ATOM 623 C CA . SER A 1 85 ? -10.538 -12.567 8.803 1.00 87.25 85 SER A CA 1
ATOM 624 C C . SER A 1 85 ? -10.470 -13.886 8.023 1.00 87.25 85 SER A C 1
ATOM 626 O O . SER A 1 85 ? -10.349 -14.941 8.639 1.00 87.25 85 SER A O 1
ATOM 628 N N . ASP A 1 86 ? -10.553 -13.843 6.690 1.00 86.62 86 ASP A N 1
ATOM 629 C CA . ASP A 1 86 ? -10.423 -15.020 5.815 1.00 86.62 86 ASP A CA 1
ATOM 630 C C . ASP A 1 86 ? -8.962 -15.415 5.520 1.00 86.62 86 ASP A C 1
ATOM 632 O O . ASP A 1 86 ? -8.710 -16.397 4.824 1.00 86.62 86 ASP A O 1
ATOM 636 N N . GLY A 1 87 ? -7.996 -14.681 6.081 1.00 86.44 87 GLY A N 1
ATOM 637 C CA . GLY A 1 87 ? -6.568 -14.936 5.914 1.00 86.44 87 GLY A CA 1
ATOM 638 C C . GLY A 1 87 ? -5.939 -14.232 4.710 1.00 86.44 87 GLY A C 1
ATOM 639 O O . GLY A 1 87 ? -4.724 -14.339 4.528 1.00 86.44 87 GLY A O 1
ATOM 640 N N . THR A 1 88 ? -6.708 -13.479 3.919 1.00 91.81 88 THR A N 1
ATOM 641 C CA . THR A 1 88 ? -6.158 -12.664 2.828 1.00 91.81 88 THR A CA 1
ATOM 642 C C . THR A 1 88 ? -5.277 -11.547 3.384 1.00 91.81 88 THR A C 1
ATOM 644 O O . THR A 1 88 ? -5.575 -10.929 4.408 1.00 91.81 88 THR A O 1
ATOM 647 N N . PHE A 1 89 ? -4.165 -11.281 2.700 1.00 93.12 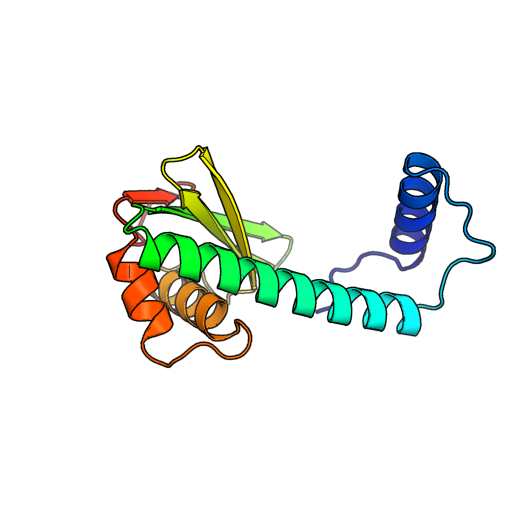89 PHE A N 1
ATOM 648 C CA . PHE A 1 89 ? -3.294 -10.146 2.976 1.00 93.12 89 PHE A CA 1
ATOM 649 C C . PHE A 1 89 ? -3.281 -9.192 1.789 1.00 93.12 89 PHE A C 1
ATOM 651 O O . PHE A 1 89 ? -3.020 -9.606 0.659 1.00 93.12 89 PHE A O 1
ATOM 658 N N . VAL A 1 90 ? -3.497 -7.908 2.058 1.00 94.00 90 VAL A N 1
ATOM 659 C CA . VAL A 1 90 ? -3.446 -6.851 1.048 1.00 94.00 90 VAL A CA 1
ATOM 660 C C . VAL A 1 90 ? -2.377 -5.842 1.442 1.00 94.00 90 VAL A C 1
ATOM 662 O O . VAL A 1 90 ? -2.488 -5.174 2.467 1.00 94.00 90 VAL A O 1
ATOM 665 N N . CYS A 1 91 ? -1.340 -5.703 0.615 1.00 92.06 91 CYS A N 1
ATOM 666 C CA . CYS A 1 91 ? -0.327 -4.664 0.783 1.00 92.06 91 CYS A CA 1
ATOM 667 C C . CYS A 1 91 ? -0.860 -3.336 0.230 1.00 92.06 91 CYS A C 1
ATOM 669 O O . CYS A 1 91 ? -1.119 -3.223 -0.967 1.00 92.06 91 CYS A O 1
ATOM 671 N N . LEU A 1 92 ? -1.019 -2.331 1.092 1.00 91.69 92 LEU A N 1
ATOM 672 C CA . LEU A 1 92 ? -1.542 -1.013 0.712 1.00 91.69 92 LEU A CA 1
ATOM 673 C C . LEU A 1 92 ? -0.473 -0.147 0.040 1.00 91.69 92 LEU A C 1
ATOM 675 O O . LEU A 1 92 ? -0.790 0.732 -0.764 1.00 91.69 92 LEU A O 1
ATOM 679 N N . GLY A 1 93 ? 0.794 -0.414 0.348 1.00 86.12 93 GLY A N 1
ATOM 680 C CA . GLY A 1 93 ? 1.932 0.233 -0.278 1.00 86.12 93 GLY A CA 1
ATOM 681 C C . GLY A 1 93 ? 2.961 0.728 0.724 1.00 86.12 93 GLY A C 1
ATOM 682 O O . GLY A 1 93 ? 2.921 0.416 1.913 1.00 86.12 93 GLY A O 1
ATOM 683 N N . LEU A 1 94 ? 3.898 1.502 0.186 1.00 86.19 94 LEU A N 1
ATOM 684 C CA . LEU A 1 94 ? 5.102 1.950 0.861 1.00 86.19 94 LEU A CA 1
ATOM 685 C C . LEU A 1 94 ? 5.330 3.433 0.567 1.00 86.19 94 LEU A C 1
ATOM 687 O O . LEU A 1 94 ? 5.320 3.854 -0.591 1.00 86.19 94 LEU A O 1
ATOM 691 N N . GLU A 1 95 ? 5.566 4.210 1.615 1.00 86.62 95 GLU A N 1
ATOM 692 C CA . GLU A 1 95 ? 5.763 5.654 1.561 1.00 86.62 95 GLU A CA 1
ATOM 693 C C . GLU A 1 95 ? 7.093 6.034 2.215 1.00 86.62 95 GLU A C 1
ATOM 695 O O . GLU A 1 95 ? 7.501 5.487 3.242 1.00 86.62 95 GLU A O 1
ATOM 700 N N . GLN A 1 96 ? 7.795 6.990 1.610 1.00 86.75 96 GLN A N 1
ATOM 701 C CA . GLN A 1 96 ? 8.978 7.583 2.222 1.00 86.75 96 GLN A CA 1
ATOM 702 C C . GLN A 1 96 ? 8.534 8.732 3.128 1.00 86.75 96 GLN A C 1
ATOM 704 O O . GLN A 1 96 ? 7.859 9.652 2.671 1.00 86.75 96 GLN A O 1
ATOM 709 N N . VAL A 1 97 ? 8.955 8.703 4.389 1.00 85.50 97 VAL A N 1
ATOM 710 C CA . VAL A 1 97 ? 8.537 9.663 5.418 1.00 85.50 97 VAL A CA 1
ATOM 711 C C . VAL A 1 97 ? 9.731 10.455 5.951 1.00 85.50 97 VAL A C 1
ATOM 713 O O . VAL A 1 97 ? 10.870 9.986 5.926 1.00 85.50 97 VAL A O 1
ATOM 716 N N . ALA A 1 98 ? 9.494 11.684 6.413 1.00 83.50 98 ALA A N 1
ATOM 717 C CA . ALA A 1 98 ? 10.549 12.528 6.989 1.00 83.50 98 ALA A CA 1
ATOM 718 C C . ALA A 1 98 ? 10.978 12.036 8.386 1.00 83.50 98 ALA A C 1
ATOM 720 O O . ALA A 1 98 ? 12.153 12.087 8.776 1.00 83.50 98 ALA A O 1
ATOM 721 N N . GLU A 1 99 ? 10.021 11.503 9.137 1.00 83.50 99 GLU A N 1
ATOM 722 C CA . GLU A 1 99 ? 10.189 11.075 10.516 1.00 83.50 99 GLU A CA 1
ATOM 723 C C . GLU A 1 99 ? 9.316 9.868 10.854 1.00 83.50 99 GLU A C 1
ATOM 725 O O . GLU A 1 99 ? 8.480 9.442 10.066 1.00 83.50 99 GLU A O 1
ATOM 730 N N . LYS A 1 100 ? 9.598 9.283 12.017 1.00 78.38 100 LYS A N 1
ATOM 731 C CA . LYS A 1 100 ? 9.033 8.025 12.502 1.00 78.38 100 LYS A CA 1
ATOM 732 C C . LYS A 1 100 ? 8.146 8.332 13.712 1.00 78.38 100 LYS A C 1
ATOM 734 O O . LYS A 1 100 ? 8.518 8.024 14.837 1.00 78.38 100 LYS A O 1
ATOM 739 N N . SER A 1 101 ? 7.049 9.052 13.473 1.00 81.75 101 SER A N 1
ATOM 740 C CA . SER A 1 101 ? 6.075 9.477 14.492 1.00 81.75 101 SER A CA 1
ATOM 741 C C . SER A 1 101 ? 4.686 8.913 14.186 1.00 81.75 101 SER A C 1
ATOM 743 O O . SER A 1 101 ? 4.362 8.671 13.018 1.00 81.75 101 SER A O 1
ATOM 745 N N . ALA A 1 102 ? 3.849 8.719 15.211 1.00 81.69 102 ALA A N 1
ATOM 746 C CA . ALA A 1 102 ? 2.471 8.240 15.028 1.00 81.69 102 ALA A CA 1
ATOM 747 C C . ALA A 1 102 ? 1.643 9.144 14.090 1.00 81.69 102 ALA A C 1
ATOM 749 O O . ALA A 1 102 ? 0.926 8.661 13.218 1.00 81.69 102 ALA A O 1
ATOM 750 N N . MET A 1 103 ? 1.809 10.467 14.199 1.00 85.69 103 MET A N 1
ATOM 751 C CA . MET A 1 103 ? 1.132 11.432 13.323 1.00 85.69 103 MET A CA 1
ATOM 752 C C . MET A 1 103 ? 1.550 11.266 11.856 1.00 85.69 103 MET A C 1
ATOM 754 O O . MET A 1 103 ? 0.708 11.253 10.958 1.00 85.69 103 MET A O 1
ATOM 758 N N . THR A 1 104 ? 2.852 11.094 11.608 1.00 86.44 104 THR A N 1
ATOM 759 C CA . THR A 1 104 ? 3.367 10.862 10.252 1.00 86.44 104 THR A CA 1
ATOM 760 C C . THR A 1 104 ? 2.869 9.531 9.695 1.00 86.44 104 THR A C 1
ATOM 762 O O . THR A 1 104 ? 2.502 9.460 8.524 1.00 86.44 104 THR A O 1
ATOM 765 N N . ALA A 1 105 ? 2.784 8.503 10.542 1.00 86.62 105 ALA A N 1
ATOM 766 C CA . ALA A 1 105 ? 2.235 7.201 10.189 1.00 86.62 105 ALA A CA 1
ATOM 767 C C . ALA A 1 105 ? 0.777 7.270 9.751 1.00 86.62 105 ALA A C 1
ATOM 769 O O . ALA A 1 105 ? 0.422 6.756 8.690 1.00 86.62 105 ALA A O 1
ATOM 770 N N . PHE A 1 106 ? -0.051 7.938 10.547 1.00 89.06 106 PHE A N 1
ATOM 771 C CA . PHE A 1 106 ? -1.462 8.108 10.247 1.00 89.06 106 PHE A CA 1
ATOM 772 C C . PHE A 1 106 ? -1.670 8.907 8.955 1.00 89.06 106 PHE A C 1
ATOM 774 O O . PHE A 1 106 ? -2.398 8.461 8.071 1.00 89.06 106 PHE A O 1
ATOM 781 N N . GLY A 1 107 ? -0.965 10.032 8.794 1.00 90.31 107 GLY A N 1
ATOM 782 C CA . GLY A 1 107 ? -1.045 10.836 7.573 1.00 90.31 107 GLY A CA 1
ATOM 783 C C . GLY A 1 107 ? -0.556 10.088 6.326 1.00 90.31 107 GLY A C 1
ATOM 784 O O . GLY A 1 107 ? -1.145 10.216 5.252 1.00 90.31 107 GLY A O 1
ATOM 785 N N . ALA A 1 108 ? 0.489 9.264 6.451 1.00 90.44 108 ALA A N 1
ATOM 786 C CA . ALA A 1 108 ? 0.977 8.428 5.354 1.00 90.44 108 ALA A CA 1
ATOM 787 C C . ALA A 1 108 ? -0.014 7.311 4.986 1.00 90.44 108 ALA A C 1
ATOM 789 O O . ALA A 1 108 ? -0.204 7.030 3.798 1.00 90.44 108 ALA A O 1
ATOM 790 N N . LEU A 1 109 ? -0.669 6.701 5.977 1.00 92.31 109 LEU A N 1
ATOM 791 C CA . LEU A 1 109 ? -1.720 5.707 5.766 1.00 92.31 109 LEU A CA 1
ATOM 792 C C . LEU A 1 109 ? -2.934 6.328 5.062 1.00 92.31 109 LEU A C 1
ATOM 794 O O . LEU A 1 109 ? -3.370 5.810 4.032 1.00 92.31 109 LEU A O 1
ATOM 798 N N . GLU A 1 110 ? -3.428 7.462 5.565 1.00 92.75 110 GLU A N 1
ATOM 799 C CA . GLU A 1 110 ? -4.533 8.210 4.957 1.00 92.75 110 GLU A CA 1
ATOM 800 C C . GLU A 1 110 ? -4.212 8.573 3.505 1.00 92.75 110 GLU A C 1
ATOM 802 O O . GLU A 1 110 ? -4.996 8.291 2.597 1.00 92.75 110 GLU A O 1
ATOM 807 N N . ALA A 1 111 ? -3.024 9.129 3.258 1.00 90.31 111 ALA A N 1
ATOM 808 C CA . ALA A 1 111 ? -2.584 9.461 1.911 1.00 90.31 111 ALA A CA 1
ATOM 809 C C . ALA A 1 111 ? -2.499 8.222 1.005 1.00 90.31 111 ALA A C 1
ATOM 811 O O . ALA A 1 111 ? -2.843 8.308 -0.172 1.00 90.31 111 ALA A O 1
ATOM 812 N N . SER A 1 112 ? -2.059 7.073 1.524 1.00 90.81 112 SER A N 1
ATOM 813 C CA . SER A 1 112 ? -1.952 5.828 0.749 1.00 90.81 112 SER A CA 1
ATOM 814 C C . SER A 1 112 ? -3.324 5.307 0.323 1.00 90.81 112 SER A C 1
ATOM 816 O O . SER A 1 112 ? -3.523 4.989 -0.851 1.00 90.81 112 SER A O 1
ATOM 818 N N . VAL A 1 113 ? -4.285 5.287 1.248 1.00 92.75 113 VAL A N 1
ATOM 819 C CA . VAL A 1 113 ? -5.663 4.857 0.973 1.00 92.75 113 VAL A CA 1
ATOM 820 C C . VAL A 1 113 ? -6.373 5.853 0.048 1.00 92.75 113 VAL A C 1
ATOM 822 O O . VAL A 1 113 ? -7.022 5.445 -0.913 1.00 92.75 113 VAL A O 1
ATOM 825 N N . ASN A 1 114 ? -6.182 7.159 0.250 1.00 91.31 114 ASN A N 1
ATOM 826 C CA . ASN A 1 114 ? -6.796 8.197 -0.586 1.00 91.31 114 ASN A CA 1
ATOM 827 C C . ASN A 1 114 ? -6.178 8.306 -1.995 1.00 91.31 114 ASN A C 1
ATOM 829 O O . ASN A 1 114 ? -6.804 8.854 -2.902 1.00 91.31 114 ASN A O 1
ATOM 833 N N . LYS A 1 115 ? -4.973 7.762 -2.223 1.00 90.12 115 LYS A N 1
ATOM 834 C CA . LYS A 1 115 ? -4.353 7.653 -3.561 1.00 90.12 115 LYS A CA 1
ATOM 835 C C . LYS A 1 115 ? -4.946 6.525 -4.416 1.00 90.12 115 LYS A C 1
ATOM 837 O O . LYS A 1 115 ? -4.564 6.394 -5.586 1.00 90.12 115 LYS A O 1
ATOM 842 N N . LEU A 1 116 ? -5.823 5.685 -3.864 1.00 92.81 116 LEU A N 1
ATOM 843 C CA . LEU A 1 116 ? -6.472 4.622 -4.624 1.00 92.81 116 LEU A CA 1
ATOM 844 C C . LEU A 1 116 ? -7.431 5.218 -5.688 1.00 92.81 116 LEU A C 1
ATOM 846 O O . LEU A 1 116 ? -8.130 6.193 -5.417 1.00 92.81 116 LEU A O 1
ATOM 850 N N . PRO A 1 117 ? -7.486 4.670 -6.918 1.00 91.12 117 PRO A N 1
ATOM 851 C CA . PRO A 1 117 ? -8.271 5.250 -8.008 1.00 91.12 117 PRO A CA 1
ATOM 852 C C . PRO A 1 117 ? -9.775 5.371 -7.716 1.00 91.12 117 PRO A C 1
ATOM 854 O O . PRO A 1 117 ? -10.475 4.378 -7.519 1.00 91.12 117 PRO A O 1
ATOM 857 N N . GLY A 1 118 ? -10.297 6.600 -7.762 1.00 88.75 118 GLY A N 1
ATOM 858 C CA . GLY A 1 118 ? -11.734 6.870 -7.657 1.00 88.75 118 GLY A CA 1
ATOM 859 C C . GLY A 1 118 ? -12.340 6.493 -6.304 1.00 88.75 118 GLY A C 1
ATOM 860 O O . GLY A 1 118 ? -13.470 6.006 -6.267 1.00 88.75 118 GLY A O 1
ATOM 861 N N . VAL A 1 119 ? -11.582 6.614 -5.214 1.00 90.44 119 VAL A N 1
ATOM 862 C CA . VAL A 1 119 ? -12.130 6.516 -3.854 1.00 90.44 119 VAL A CA 1
ATOM 863 C C . VAL A 1 119 ? -12.915 7.775 -3.493 1.00 90.44 119 VAL A C 1
ATOM 865 O O . VAL A 1 119 ? -12.599 8.871 -3.955 1.00 90.44 119 VAL A O 1
ATOM 868 N N . SER A 1 120 ? -13.965 7.615 -2.689 1.00 89.94 120 SER A N 1
ATOM 869 C CA . SER A 1 120 ? -14.711 8.744 -2.133 1.00 89.94 120 SER A CA 1
ATOM 870 C C . SER A 1 120 ? -13.964 9.346 -0.933 1.00 89.94 120 SER A C 1
ATOM 872 O O . SER A 1 120 ? -13.151 8.655 -0.317 1.00 89.94 120 SER A O 1
ATOM 874 N N . PRO A 1 121 ? -14.262 10.597 -0.536 1.00 85.25 121 PRO A N 1
ATOM 875 C CA . PRO A 1 121 ? -13.669 11.204 0.661 1.00 85.25 121 PRO A CA 1
ATOM 876 C C . PRO A 1 121 ? -13.905 10.398 1.951 1.00 85.25 121 PRO A C 1
ATOM 878 O O . PRO A 1 121 ? -13.074 10.403 2.850 1.00 85.25 121 PRO A O 1
ATOM 881 N N . GLU A 1 122 ? -15.013 9.655 2.027 1.00 90.75 122 GLU A N 1
ATOM 882 C CA . GLU A 1 122 ? -15.362 8.826 3.189 1.00 90.75 122 GLU A CA 1
ATOM 883 C C . GLU A 1 122 ? -14.681 7.447 3.181 1.00 90.75 122 GLU A C 1
ATOM 885 O O . GLU A 1 122 ? -14.787 6.701 4.155 1.00 90.75 122 GLU A O 1
ATOM 890 N N . PHE A 1 123 ? -13.982 7.076 2.104 1.00 93.94 123 PHE A N 1
ATOM 891 C CA . PHE A 1 123 ? -13.405 5.739 1.954 1.00 93.94 123 PHE A CA 1
ATOM 892 C C . PHE A 1 123 ? -12.380 5.428 3.049 1.00 93.94 123 PHE A C 1
ATOM 894 O O . PHE A 1 123 ? -12.400 4.344 3.627 1.00 93.94 123 PHE A O 1
ATOM 901 N N . PHE A 1 124 ? -11.529 6.398 3.399 1.00 94.88 124 PHE A N 1
ATOM 902 C CA . PHE A 1 124 ? -10.577 6.227 4.495 1.00 94.88 124 PHE A CA 1
ATOM 903 C C . PHE A 1 124 ? -11.270 6.070 5.858 1.00 94.88 124 PHE A C 1
ATOM 905 O O . PHE A 1 124 ? -10.838 5.284 6.699 1.00 94.88 124 PHE A O 1
ATOM 912 N N . LYS A 1 125 ? -12.399 6.748 6.072 1.00 93.75 125 LYS A N 1
ATOM 913 C CA . LYS A 1 125 ? -13.193 6.584 7.293 1.00 93.75 125 LYS A CA 1
ATOM 914 C C . LYS A 1 125 ? -13.808 5.186 7.380 1.00 93.75 125 LYS A C 1
ATOM 916 O O . LYS A 1 125 ? -13.738 4.565 8.437 1.00 93.75 125 LYS A O 1
ATOM 921 N N . LEU A 1 126 ? -14.368 4.674 6.280 1.00 93.69 126 LEU A N 1
ATOM 922 C CA . LEU A 1 126 ? -14.877 3.297 6.195 1.00 93.69 126 LEU A CA 1
ATOM 923 C C . LEU A 1 126 ? -13.771 2.267 6.446 1.00 93.69 126 LEU A C 1
ATOM 925 O O . LEU A 1 126 ? -13.971 1.317 7.207 1.00 93.69 126 LEU A O 1
ATOM 929 N N . PHE A 1 127 ? -12.589 2.508 5.878 1.00 95.06 127 PHE A N 1
ATOM 930 C CA . PHE A 1 127 ? -11.393 1.722 6.151 1.00 95.06 127 PHE A CA 1
ATOM 931 C C . PHE A 1 127 ? -11.090 1.677 7.652 1.00 95.06 127 PHE A C 1
ATOM 933 O O . PHE A 1 127 ? -11.058 0.594 8.233 1.00 95.06 127 PHE A O 1
ATOM 940 N N . MET A 1 128 ? -10.967 2.834 8.308 1.00 94.31 128 MET A N 1
ATOM 941 C CA . MET A 1 128 ? -10.660 2.903 9.741 1.00 94.31 128 MET A CA 1
ATOM 942 C C . MET A 1 128 ? -11.744 2.269 10.623 1.00 94.31 128 MET A C 1
ATOM 944 O O . MET A 1 128 ? -11.418 1.646 11.627 1.00 94.31 128 MET A O 1
ATOM 948 N N . LEU A 1 129 ? -13.025 2.367 10.251 1.00 93.44 129 LEU A N 1
ATOM 949 C CA . LEU A 1 129 ? -14.120 1.702 10.975 1.00 93.44 129 LEU A CA 1
ATOM 950 C C . LEU A 1 129 ? -14.055 0.169 10.882 1.00 93.44 129 LEU A C 1
ATOM 952 O O . LEU A 1 129 ? -14.510 -0.525 11.802 1.00 93.44 129 LEU A O 1
ATOM 956 N N . SER A 1 130 ? -13.503 -0.347 9.784 1.00 93.38 130 SER A N 1
ATOM 957 C CA . SER A 1 130 ? -13.345 -1.782 9.525 1.00 93.38 130 SER A CA 1
ATOM 958 C C . SER A 1 130 ? -12.105 -2.363 10.213 1.00 93.38 130 SER A C 1
ATOM 960 O O . SER A 1 130 ? -12.073 -3.556 10.513 1.00 93.38 130 SER A O 1
ATOM 962 N N . VAL A 1 131 ? -11.107 -1.533 10.530 1.00 93.94 131 VAL A N 1
ATOM 963 C CA . VAL A 1 131 ? -9.933 -1.934 11.318 1.00 93.94 131 VAL A CA 1
ATOM 964 C C . VAL A 1 131 ? -10.344 -2.189 12.774 1.00 93.94 131 VAL A C 1
ATOM 966 O O . VAL A 1 131 ? -10.814 -1.291 13.471 1.00 93.94 131 VAL A O 1
ATOM 969 N N . LYS A 1 132 ? -10.181 -3.431 13.246 1.00 92.75 132 LYS A N 1
ATOM 970 C CA . LYS A 1 132 ? -10.496 -3.856 14.628 1.00 92.75 132 LYS A CA 1
ATOM 971 C C . LYS A 1 132 ? -9.267 -4.167 15.468 1.00 92.75 132 LYS A C 1
ATOM 973 O O . LYS A 1 132 ? -9.364 -4.250 16.689 1.00 92.75 132 LYS A O 1
ATOM 978 N N . SER A 1 133 ? -8.125 -4.344 14.825 1.00 89.75 133 SER A N 1
ATOM 979 C CA . SER A 1 133 ? -6.852 -4.587 15.486 1.00 89.75 133 SER A CA 1
ATOM 980 C C . SER A 1 133 ? -5.713 -4.006 14.665 1.00 89.75 133 SER A C 1
ATOM 982 O O . SER A 1 133 ? -5.853 -3.734 13.470 1.00 89.75 133 SER A O 1
ATOM 984 N N . THR A 1 134 ? -4.581 -3.799 15.325 1.00 89.38 134 THR A N 1
ATOM 985 C CA . THR A 1 134 ? -3.372 -3.270 14.706 1.00 89.38 134 THR A CA 1
ATOM 986 C C . THR A 1 134 ? -2.182 -4.142 15.089 1.00 89.38 134 THR A C 1
ATOM 988 O O . THR A 1 134 ? -2.117 -4.700 16.187 1.00 89.38 134 THR A O 1
ATOM 991 N N . MET A 1 135 ? -1.242 -4.292 14.164 1.00 86.75 135 MET A N 1
ATOM 992 C CA . MET A 1 135 ? 0.025 -4.978 14.361 1.00 86.75 135 MET A CA 1
ATOM 993 C C . MET A 1 135 ? 1.127 -4.085 13.802 1.00 86.75 135 MET A C 1
ATOM 995 O O . MET A 1 135 ? 1.102 -3.711 12.633 1.00 86.75 135 MET A O 1
ATOM 999 N N . SER A 1 136 ? 2.094 -3.720 14.634 1.00 79.31 136 SER A N 1
ATOM 1000 C CA . SER A 1 136 ? 3.223 -2.887 14.220 1.00 79.31 136 SER A CA 1
ATOM 1001 C C . SER A 1 136 ? 4.523 -3.538 14.645 1.00 79.31 136 SER A C 1
ATOM 1003 O O . SER A 1 136 ? 4.607 -4.019 15.777 1.00 79.31 136 SER A O 1
ATOM 1005 N N . ASP A 1 137 ? 5.548 -3.476 13.790 1.00 69.94 137 ASP A N 1
ATOM 1006 C CA . ASP A 1 137 ? 6.905 -3.753 14.256 1.00 69.94 137 ASP A CA 1
ATOM 1007 C C . ASP A 1 137 ? 7.293 -2.690 15.299 1.00 69.94 137 ASP A C 1
ATOM 1009 O O . ASP A 1 137 ? 7.072 -1.481 15.129 1.00 69.94 137 ASP A O 1
ATOM 1013 N N . SER A 1 138 ? 7.751 -3.163 16.452 1.00 52.56 138 SER A N 1
ATOM 1014 C CA . SER A 1 138 ? 7.926 -2.384 17.667 1.00 52.56 138 SER A CA 1
ATOM 1015 C C . SER A 1 138 ? 9.343 -1.820 17.742 1.00 52.56 138 SER A C 1
ATOM 1017 O O . SER A 1 138 ? 10.228 -2.421 18.349 1.00 52.56 138 SER A O 1
ATOM 1019 N N . ALA A 1 139 ? 9.562 -0.612 17.224 1.00 46.06 139 ALA A N 1
ATOM 1020 C CA . ALA A 1 139 ? 10.578 0.261 17.804 1.00 46.06 139 ALA A CA 1
ATOM 1021 C C . ALA A 1 139 ? 9.921 0.969 18.998 1.00 46.06 139 ALA A C 1
ATOM 1023 O O . ALA A 1 139 ? 9.077 1.843 18.823 1.00 46.06 139 ALA A O 1
ATOM 1024 N N . ARG A 1 140 ? 10.240 0.510 20.216 1.00 48.53 140 ARG A N 1
ATOM 1025 C CA . ARG A 1 140 ? 9.779 1.069 21.498 1.00 48.53 140 ARG A CA 1
ATOM 1026 C C . ARG A 1 140 ? 9.777 2.607 21.463 1.00 48.53 140 ARG A C 1
ATOM 1028 O O . ARG A 1 140 ? 10.861 3.162 21.558 1.00 48.53 140 ARG A O 1
ATOM 1035 N N . THR A 1 141 ? 8.598 3.241 21.389 1.00 43.97 141 THR A N 1
ATOM 1036 C CA . THR A 1 141 ? 8.233 4.446 22.176 1.00 43.97 141 THR A CA 1
ATOM 1037 C C . THR A 1 141 ? 6.810 4.975 21.951 1.00 43.97 141 THR A C 1
ATOM 1039 O O . THR A 1 141 ? 6.358 5.729 22.802 1.00 43.97 141 THR A O 1
ATOM 1042 N N . GLU A 1 142 ? 6.062 4.595 20.908 1.00 47.44 142 GLU A N 1
ATOM 1043 C CA . GLU A 1 142 ? 4.714 5.162 20.684 1.00 47.44 142 GLU A CA 1
ATOM 1044 C C . GLU A 1 142 ? 3.690 4.124 20.204 1.00 47.44 142 GLU A C 1
ATOM 1046 O O . GLU A 1 142 ? 3.974 3.310 19.324 1.00 47.44 142 GLU A O 1
ATOM 1051 N N . ILE A 1 143 ? 2.481 4.175 20.775 1.00 54.41 143 ILE A N 1
ATOM 1052 C CA . ILE A 1 143 ? 1.292 3.512 20.225 1.00 54.41 143 ILE A CA 1
ATOM 1053 C C . ILE A 1 143 ? 0.898 4.312 18.977 1.00 54.41 143 ILE A C 1
ATOM 1055 O O . ILE A 1 143 ? 0.548 5.485 19.089 1.00 54.41 143 ILE A O 1
ATOM 1059 N N . LYS A 1 144 ? 1.036 3.712 17.789 1.00 56.69 144 LYS A N 1
ATOM 1060 C CA . LYS A 1 144 ? 0.876 4.419 16.503 1.00 56.69 144 LYS A CA 1
ATOM 1061 C C . LYS A 1 144 ? -0.578 4.592 16.057 1.00 56.69 144 LYS A C 1
ATOM 1063 O O . LYS A 1 144 ? -0.846 5.492 15.267 1.00 56.69 144 LYS A O 1
ATOM 1068 N N . PHE A 1 145 ? -1.473 3.727 16.527 1.00 56.78 145 PHE A N 1
ATOM 1069 C CA . PHE A 1 145 ? -2.861 3.618 16.082 1.00 56.78 145 PHE A CA 1
ATOM 1070 C C . PHE A 1 145 ? -3.766 3.241 17.249 1.00 56.78 145 PHE A C 1
ATOM 1072 O O . PHE A 1 145 ? -3.319 2.398 18.064 1.00 56.78 145 PHE A O 1
#